Protein AF-A0A1W1BNE8-F1 (afdb_monomer)

Radius of gyration: 25.49 Å; Cα contacts (8 Å, |Δi|>4): 25; chains: 1; bounding box: 51×16×72 Å

Solvent-accessible surface area (backbone atoms only — not comparable to full-atom values): 4216 Å² total; per-residue (Å²): 90,98,88,32,35,38,90,80,27,80,93,46,38,68,61,19,42,54,53,29,50,54,51,53,51,53,50,49,53,52,49,50,46,71,74,67,61,80,79,70,84,48,70,66,56,44,46,72,73,68,52,50,76,65,56,50,48,42,73,75,61,57,85,80,85,85,89,131

Organism: NCBI:txid652676

Sequence (68 aa):
MKKWHPDKHKDDIEKATKMSAQINEAYKIILDYCNNYEYPFDEESIKATHQSPSEWMDSKFGHKKEMI

InterPro domains:
  IPR001623 DnaJ domain [cd06257] (1-32)
  IPR036869 Chaperone J-domain superfamily [G3DSA:1.10.287.110] (1-31)
  IPR036869 Chaperone J-domain superfamily [SSF46565] (2-39)

pLDDT: mean 88.41, std 11.52, range [45.62, 98.31]

Secondary structure (DSSP, 8-state):
-TTT-GGG-TTSHHHHHHHHHHHHHHHHHHHHHHHH-----SHHHHHHHH--HHHHHHHHH-------

Mean predicted aligned error: 8.69 Å

Structure (mmCIF, N/CA/C/O backbone):
data_AF-A0A1W1BNE8-F1
#
_entry.id   AF-A0A1W1BNE8-F1
#
loop_
_atom_site.group_PDB
_atom_site.id
_atom_site.type_symbol
_atom_site.label_atom_id
_atom_site.label_alt_id
_atom_site.label_comp_id
_atom_site.label_asym_id
_atom_site.label_entity_id
_atom_site.label_seq_id
_atom_site.pdbx_PDB_ins_code
_atom_site.Cartn_x
_atom_site.Cartn_y
_atom_site.Cartn_z
_atom_site.occupancy
_atom_site.B_iso_or_equiv
_atom_site.auth_seq_id
_atom_site.auth_comp_id
_atom_site.auth_asym_id
_atom_site.auth_atom_id
_atom_site.pdbx_PDB_model_num
ATOM 1 N N . MET A 1 1 ? -9.358 -1.281 9.925 1.00 74.88 1 MET A N 1
ATOM 2 C CA . MET A 1 1 ? -10.510 -0.856 10.760 1.00 74.88 1 MET A CA 1
ATOM 3 C C . MET A 1 1 ? -11.435 -1.984 11.222 1.00 74.88 1 MET A C 1
ATOM 5 O O . MET A 1 1 ? -11.621 -2.107 12.415 1.00 74.88 1 MET A O 1
ATOM 9 N N . LYS A 1 2 ? -11.988 -2.866 10.373 1.00 88.88 2 LYS A N 1
ATOM 10 C CA . LYS A 1 2 ? -13.002 -3.869 10.801 1.00 88.88 2 LYS A CA 1
ATOM 11 C C . LYS A 1 2 ? -12.593 -4.771 11.989 1.00 88.88 2 LYS A C 1
ATOM 13 O O . LYS A 1 2 ? -13.439 -5.028 12.846 1.00 88.88 2 LYS A O 1
ATOM 18 N N . LYS A 1 3 ? -11.327 -5.223 12.029 1.00 94.12 3 LYS A N 1
ATOM 19 C CA . LYS A 1 3 ? -10.741 -6.046 13.110 1.00 94.12 3 LYS A CA 1
ATOM 20 C C . LYS A 1 3 ? -10.072 -5.236 14.219 1.00 94.12 3 LYS A C 1
ATOM 22 O O . LYS A 1 3 ? -10.097 -5.693 15.337 1.00 94.12 3 LYS A O 1
ATOM 27 N N . TRP A 1 4 ? -9.497 -4.073 13.929 1.00 96.62 4 TRP A N 1
ATOM 28 C CA . TRP A 1 4 ? -8.706 -3.283 14.889 1.00 96.62 4 TRP A CA 1
ATOM 29 C C . TRP A 1 4 ? -9.331 -1.913 15.177 1.00 96.62 4 TRP A C 1
ATOM 31 O O . TRP A 1 4 ? -8.627 -0.955 15.456 1.00 96.62 4 TRP A O 1
ATOM 41 N N . HIS A 1 5 ? -10.654 -1.777 15.046 1.00 93.69 5 HIS A N 1
ATOM 42 C CA . HIS A 1 5 ? -11.324 -0.538 15.433 1.00 93.69 5 HIS A CA 1
ATOM 43 C C . HIS A 1 5 ? -11.220 -0.394 16.959 1.00 93.69 5 HIS A C 1
ATOM 45 O O . HIS A 1 5 ? -11.572 -1.364 17.645 1.00 93.69 5 HIS A O 1
ATOM 51 N N . PRO A 1 6 ? -10.795 0.765 17.490 1.00 91.44 6 PRO A N 1
ATOM 52 C CA . PRO A 1 6 ? -10.695 0.986 18.934 1.00 91.44 6 PRO A CA 1
ATOM 53 C C . PRO A 1 6 ? -11.990 0.647 19.689 1.00 91.44 6 PRO A C 1
ATOM 55 O O . PRO A 1 6 ? -11.951 -0.095 20.662 1.00 91.44 6 PRO A O 1
ATOM 58 N N . ASP A 1 7 ? -13.155 1.036 19.158 1.00 94.19 7 ASP A N 1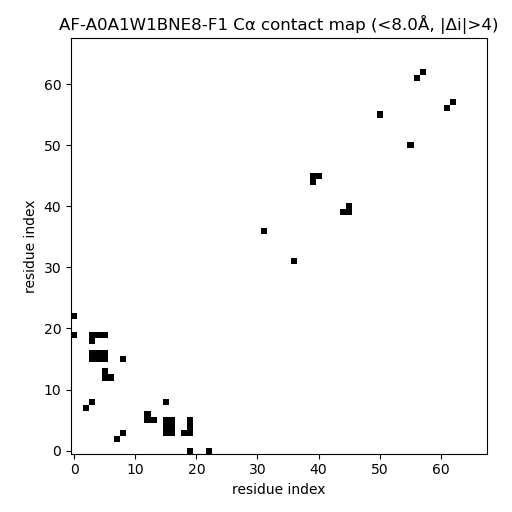
ATOM 59 C CA . ASP A 1 7 ? -14.4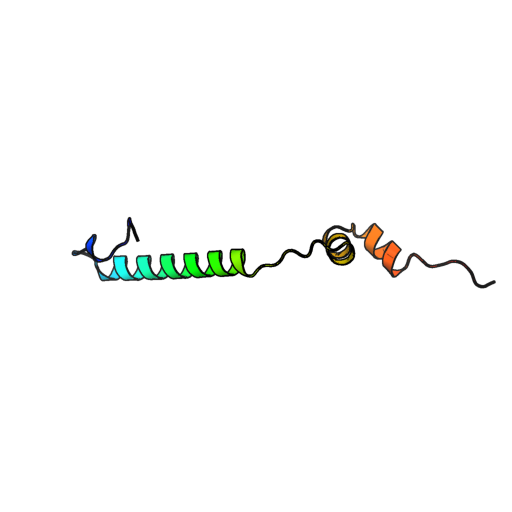74 0.737 19.755 1.00 94.19 7 ASP A CA 1
ATOM 60 C C . ASP A 1 7 ? -14.771 -0.756 19.970 1.00 94.19 7 ASP A C 1
ATOM 62 O O . ASP A 1 7 ? -15.615 -1.109 20.794 1.00 94.19 7 ASP A O 1
ATOM 66 N N . LYS A 1 8 ? -14.098 -1.645 19.229 1.00 93.50 8 LYS A N 1
ATOM 67 C CA . LYS A 1 8 ? -14.251 -3.102 19.364 1.00 93.50 8 LYS A CA 1
ATOM 68 C C . LYS A 1 8 ? -13.324 -3.715 20.420 1.00 93.50 8 LYS A C 1
ATOM 70 O O . LYS A 1 8 ? -13.437 -4.906 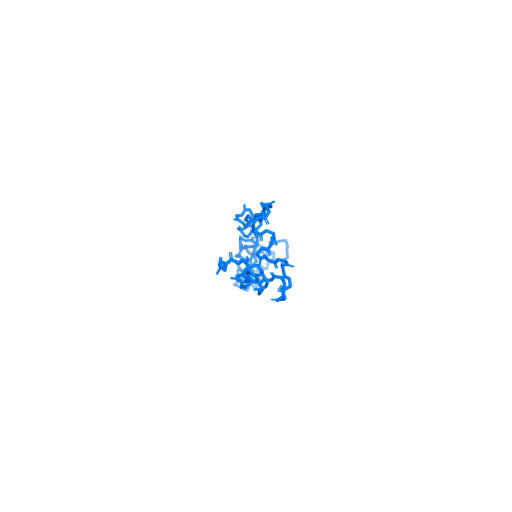20.678 1.00 93.50 8 LYS A O 1
ATOM 75 N N . HIS A 1 9 ? -12.416 -2.927 20.997 1.00 94.56 9 HIS A N 1
ATOM 76 C CA . HIS A 1 9 ? -11.355 -3.375 21.904 1.00 94.56 9 HIS A CA 1
ATOM 77 C C . HIS A 1 9 ? -11.302 -2.464 23.128 1.00 94.56 9 HIS A C 1
ATOM 79 O O . HIS A 1 9 ? -10.286 -1.832 23.398 1.00 94.56 9 HIS A O 1
ATOM 85 N N . LYS A 1 10 ? -12.412 -2.373 23.866 1.00 91.50 10 LYS A N 1
ATOM 86 C CA . LYS A 1 10 ? -12.513 -1.501 25.048 1.00 91.50 10 LYS A CA 1
ATOM 87 C C . LYS A 1 10 ? -11.505 -1.859 26.145 1.00 91.50 10 LYS A C 1
ATOM 89 O O . LYS A 1 10 ? -11.059 -0.969 26.858 1.00 91.50 10 LYS A O 1
ATOM 94 N N . ASP A 1 11 ? -11.119 -3.130 26.219 1.00 95.12 11 ASP A N 1
ATOM 95 C CA . ASP A 1 11 ? -10.180 -3.643 27.221 1.00 95.12 11 ASP A CA 1
ATOM 96 C C . ASP A 1 11 ? -8.704 -3.438 26.823 1.00 95.12 11 ASP A C 1
ATOM 98 O O . ASP A 1 11 ? -7.817 -3.580 27.658 1.00 95.12 11 ASP A O 1
ATOM 102 N N . ASP A 1 12 ? -8.428 -3.099 25.556 1.00 95.19 12 ASP A N 1
ATOM 103 C CA . ASP A 1 12 ? -7.073 -2.856 25.035 1.00 95.19 12 ASP A CA 1
ATOM 104 C C . ASP A 1 12 ? -7.106 -1.823 23.890 1.00 95.19 12 ASP A C 1
ATOM 106 O O . ASP A 1 12 ? -6.775 -2.084 22.723 1.00 95.19 12 ASP A O 1
ATOM 110 N N . ILE A 1 13 ? -7.590 -0.624 24.231 1.00 96.25 13 ILE A N 1
ATOM 111 C CA . ILE A 1 13 ? -7.791 0.483 23.284 1.00 96.25 13 ILE A CA 1
ATOM 112 C C . ILE A 1 13 ? -6.457 0.946 22.696 1.00 96.25 13 ILE A C 1
ATOM 114 O O . ILE A 1 13 ? -6.394 1.293 21.514 1.00 96.25 13 ILE A O 1
ATOM 118 N N . GLU A 1 14 ? -5.389 0.948 23.494 1.00 97.19 14 GLU A N 1
ATOM 119 C CA . GLU A 1 14 ? -4.073 1.430 23.075 1.00 97.19 14 GLU A CA 1
ATOM 120 C C . GLU A 1 14 ? -3.506 0.568 21.941 1.00 97.19 14 GLU A C 1
ATOM 122 O O . GLU A 1 14 ? -3.131 1.085 20.882 1.00 97.19 14 GLU A O 1
ATOM 127 N N . LYS A 1 15 ? -3.540 -0.762 22.097 1.00 97.12 15 LYS A N 1
ATOM 128 C CA . LYS A 1 15 ? -3.102 -1.683 21.046 1.00 97.12 15 LYS A CA 1
ATOM 129 C C . LYS A 1 15 ? -3.966 -1.567 19.802 1.00 97.12 15 LYS A C 1
ATOM 131 O O . LYS A 1 15 ? -3.431 -1.513 18.693 1.00 97.12 15 LYS A O 1
ATOM 136 N N . ALA A 1 16 ? -5.288 -1.510 19.959 1.00 97.12 16 ALA A N 1
ATOM 137 C CA . ALA A 1 16 ? -6.187 -1.364 18.821 1.00 97.12 16 ALA A CA 1
ATOM 138 C C . ALA A 1 16 ? -5.929 -0.059 18.056 1.00 97.12 16 ALA A C 1
ATOM 140 O O . ALA A 1 16 ? -5.843 -0.079 16.828 1.00 97.12 16 ALA A O 1
ATOM 141 N N . THR A 1 17 ? -5.697 1.043 18.770 1.00 96.62 17 THR A N 1
ATOM 142 C CA . THR A 1 17 ? -5.351 2.343 18.183 1.00 96.62 17 THR A CA 1
ATOM 143 C C . THR A 1 17 ? -4.047 2.259 17.397 1.00 96.62 17 THR A C 1
ATOM 145 O O . THR A 1 17 ? -4.029 2.619 16.218 1.00 96.62 17 THR A O 1
ATOM 148 N N . LYS A 1 18 ? -2.988 1.688 17.985 1.00 98.00 18 LYS A N 1
ATOM 149 C CA . LYS A 1 18 ? -1.697 1.498 17.310 1.00 98.00 18 LYS A CA 1
ATOM 150 C C . LYS A 1 18 ? -1.830 0.682 16.024 1.00 98.00 18 LYS A C 1
ATOM 152 O O . LYS A 1 18 ? -1.358 1.106 14.971 1.00 98.00 18 LYS A O 1
ATOM 157 N N . MET A 1 19 ? -2.516 -0.459 16.085 1.00 98.00 19 MET A N 1
ATOM 158 C CA . MET A 1 19 ? -2.733 -1.305 14.908 1.00 98.00 19 MET A CA 1
ATOM 159 C C . MET A 1 19 ? -3.580 -0.595 13.848 1.00 98.00 19 MET A C 1
ATOM 161 O O . MET A 1 19 ? -3.323 -0.727 12.653 1.00 98.00 19 MET A O 1
ATOM 165 N N . SER A 1 20 ? -4.589 0.175 14.266 1.00 97.25 20 SER A N 1
ATOM 166 C CA . SER A 1 20 ? -5.433 0.940 13.348 1.00 97.25 20 SER A CA 1
ATOM 167 C C . SER A 1 20 ? -4.640 2.012 12.593 1.00 97.25 20 SER A C 1
ATOM 169 O O . SER A 1 20 ? -4.796 2.128 11.378 1.00 97.25 20 SER A O 1
ATOM 171 N N . ALA A 1 21 ? -3.733 2.716 13.280 1.00 97.56 21 ALA A N 1
ATOM 172 C CA . ALA A 1 21 ? -2.855 3.711 12.679 1.00 97.56 21 ALA A CA 1
ATOM 173 C C . ALA A 1 21 ? -1.919 3.078 11.640 1.00 97.56 21 ALA A C 1
ATOM 175 O O . ALA A 1 21 ? -1.877 3.546 10.506 1.00 97.56 21 ALA A O 1
ATOM 176 N N . GLN A 1 22 ? -1.269 1.960 11.984 1.00 98.12 22 GLN A N 1
ATOM 177 C CA . GLN A 1 22 ? -0.387 1.233 11.060 1.00 98.12 22 GLN A CA 1
ATOM 178 C C . GLN A 1 22 ? -1.120 0.768 9.794 1.00 98.12 22 GLN A C 1
ATOM 180 O O . GLN A 1 22 ? -0.592 0.866 8.690 1.00 98.12 22 GLN A O 1
ATOM 185 N N . ILE A 1 23 ? -2.358 0.284 9.935 1.00 97.56 23 ILE A N 1
ATOM 186 C CA . ILE A 1 23 ? -3.178 -0.131 8.788 1.00 97.56 23 ILE A CA 1
ATOM 187 C C . ILE A 1 23 ? -3.518 1.064 7.894 1.00 97.56 23 ILE A C 1
ATOM 189 O O . ILE A 1 23 ? -3.441 0.948 6.673 1.00 97.56 23 ILE A O 1
ATOM 193 N N . ASN A 1 24 ? -3.904 2.196 8.486 1.00 97.38 24 ASN A N 1
ATOM 194 C CA . ASN A 1 24 ? -4.242 3.398 7.725 1.00 97.38 24 ASN A CA 1
ATOM 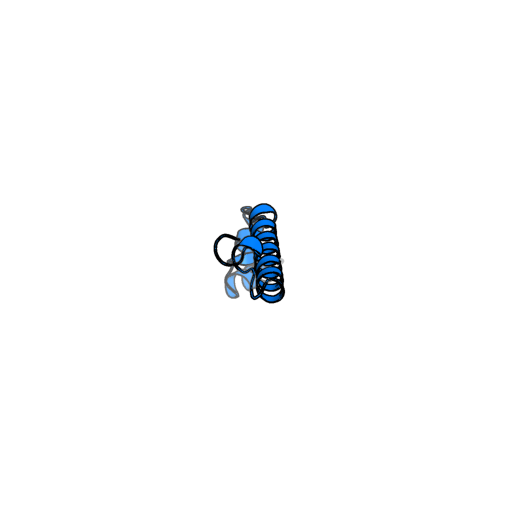195 C C . ASN A 1 24 ? -3.018 3.963 6.991 1.00 97.38 24 ASN A C 1
ATOM 197 O O . ASN A 1 24 ? -3.137 4.374 5.839 1.00 97.38 24 ASN A O 1
ATOM 201 N N . GLU A 1 25 ? -1.847 3.944 7.628 1.00 98.31 25 GLU A N 1
ATOM 202 C CA . GLU A 1 25 ? -0.584 4.355 7.015 1.00 98.31 25 GLU A CA 1
ATOM 203 C C . GLU A 1 25 ? -0.212 3.457 5.829 1.00 98.31 25 GLU A C 1
ATOM 205 O O . GLU A 1 25 ? 0.003 3.958 4.727 1.00 98.31 25 GLU A O 1
ATOM 210 N N . ALA A 1 26 ? -0.232 2.133 6.011 1.00 98.19 26 ALA A N 1
ATOM 211 C CA . ALA A 1 26 ? 0.049 1.188 4.932 1.00 98.19 26 ALA A CA 1
ATOM 212 C C . ALA A 1 26 ? -0.931 1.347 3.757 1.00 98.19 26 ALA A C 1
ATOM 214 O O . ALA A 1 26 ? -0.524 1.342 2.597 1.00 98.19 26 ALA A O 1
ATOM 215 N N . TYR A 1 27 ? -2.220 1.539 4.052 1.00 97.50 27 TYR A N 1
ATOM 216 C CA . TYR A 1 27 ? -3.236 1.787 3.031 1.00 97.50 27 TYR A CA 1
ATOM 217 C C . TYR A 1 27 ? -2.955 3.068 2.240 1.00 97.50 27 TYR A C 1
ATOM 219 O O . TYR A 1 27 ? -3.053 3.061 1.014 1.00 97.50 27 TYR A O 1
ATOM 227 N N . LYS A 1 28 ? -2.562 4.149 2.927 1.00 98.06 28 LYS A N 1
ATOM 228 C CA . LYS A 1 28 ? -2.181 5.406 2.278 1.00 98.06 28 LYS A CA 1
ATOM 229 C C . LYS A 1 28 ? -0.993 5.205 1.341 1.00 98.06 28 LYS A C 1
ATOM 231 O O . LYS A 1 28 ? -1.068 5.660 0.210 1.00 98.06 28 LYS A O 1
ATOM 236 N N . ILE A 1 29 ? 0.058 4.514 1.786 1.00 98.00 29 ILE A N 1
ATOM 237 C CA . ILE A 1 29 ? 1.254 4.247 0.969 1.00 98.00 29 ILE A CA 1
ATOM 238 C C . ILE A 1 29 ? 0.889 3.467 -0.297 1.00 98.00 29 ILE A C 1
ATOM 240 O O . ILE A 1 29 ? 1.307 3.835 -1.389 1.00 98.00 29 ILE A O 1
ATOM 244 N N . ILE A 1 30 ? 0.085 2.408 -0.165 1.00 97.69 30 ILE A N 1
ATOM 245 C CA . ILE A 1 30 ? -0.322 1.590 -1.314 1.00 97.69 30 ILE A CA 1
ATOM 246 C C . ILE A 1 30 ? -1.151 2.415 -2.298 1.00 97.69 30 ILE A C 1
ATOM 248 O O . ILE A 1 30 ? -0.901 2.355 -3.496 1.00 97.69 30 ILE A O 1
ATOM 252 N N . LEU A 1 31 ? -2.121 3.193 -1.810 1.00 97.25 31 LEU A N 1
ATOM 253 C CA . LEU A 1 31 ? -2.922 4.051 -2.682 1.00 97.25 31 LEU A CA 1
ATOM 254 C C . LEU A 1 31 ? -2.090 5.129 -3.364 1.00 97.25 31 LEU A C 1
ATOM 256 O O . LEU A 1 31 ? -2.312 5.398 -4.537 1.00 97.25 31 LEU A O 1
ATOM 260 N N . ASP A 1 32 ? -1.166 5.749 -2.637 1.00 97.25 32 ASP A N 1
ATOM 261 C CA . ASP A 1 32 ? -0.269 6.758 -3.189 1.00 97.25 32 ASP A CA 1
ATOM 262 C C . ASP A 1 32 ? 0.562 6.167 -4.330 1.00 97.25 32 ASP A C 1
ATOM 264 O O . ASP A 1 32 ? 0.587 6.723 -5.424 1.00 97.25 32 ASP A O 1
ATOM 268 N N . TYR A 1 33 ? 1.118 4.970 -4.122 1.00 95.50 33 TYR A N 1
ATOM 269 C CA . TYR A 1 33 ? 1.796 4.227 -5.176 1.00 95.50 33 TYR A CA 1
ATOM 270 C C . TYR A 1 33 ? 0.862 3.936 -6.358 1.00 95.50 33 TYR A C 1
ATOM 272 O O . TYR A 1 33 ? 1.177 4.296 -7.482 1.00 95.50 33 TYR A O 1
ATOM 280 N N . CYS A 1 34 ? -0.308 3.336 -6.133 1.00 94.19 34 CYS A N 1
ATOM 281 C CA . CYS A 1 34 ? -1.211 2.972 -7.228 1.00 94.19 34 CYS A CA 1
ATOM 282 C C . CYS A 1 34 ? -1.738 4.175 -8.022 1.00 94.19 34 CYS A C 1
ATOM 284 O O . CYS A 1 34 ? -1.982 4.040 -9.216 1.00 94.19 34 CYS A O 1
ATOM 286 N N . ASN A 1 35 ? -1.947 5.320 -7.371 1.00 94.56 35 ASN A N 1
ATOM 287 C CA . ASN A 1 35 ? -2.518 6.502 -8.014 1.00 94.56 35 ASN A CA 1
ATOM 288 C C . ASN A 1 35 ? -1.468 7.367 -8.711 1.00 94.56 35 ASN A C 1
ATOM 290 O O . ASN A 1 35 ? -1.797 8.017 -9.697 1.00 94.56 35 ASN A O 1
ATOM 294 N N . ASN A 1 36 ? -0.241 7.404 -8.184 1.00 94.62 36 ASN A N 1
ATOM 295 C CA . ASN A 1 36 ? 0.788 8.340 -8.6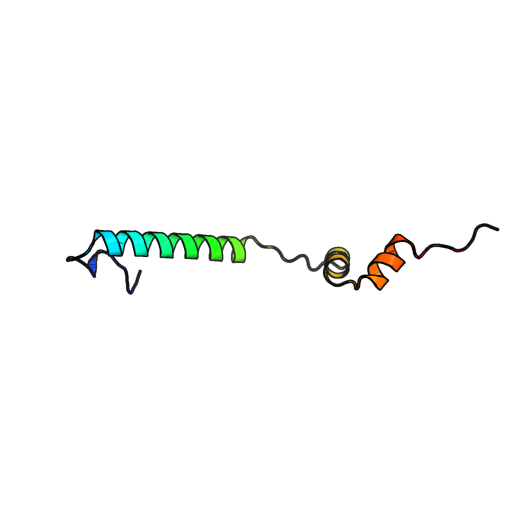38 1.00 94.62 36 ASN A CA 1
ATOM 296 C C . ASN A 1 36 ? 1.960 7.657 -9.352 1.00 94.62 36 ASN A C 1
ATOM 298 O O . ASN A 1 36 ? 2.782 8.341 -9.958 1.00 94.62 36 ASN A O 1
ATOM 302 N N . TYR A 1 37 ? 2.079 6.329 -9.283 1.00 91.06 37 TYR A N 1
ATOM 303 C CA . TYR A 1 37 ? 3.083 5.611 -10.055 1.00 91.06 37 TYR A CA 1
ATOM 304 C C . TYR A 1 37 ? 2.622 5.475 -11.506 1.00 91.06 37 TYR A C 1
ATOM 306 O O . TYR A 1 37 ? 1.819 4.607 -11.853 1.00 91.06 37 TYR A O 1
ATOM 314 N N . GLU A 1 38 ? 3.148 6.344 -12.361 1.00 87.50 38 GLU A N 1
ATOM 315 C CA . GLU A 1 38 ? 2.934 6.264 -13.798 1.00 87.50 38 GLU A CA 1
ATOM 316 C C . GLU A 1 38 ? 3.879 5.231 -14.414 1.00 87.50 38 GLU A C 1
ATOM 318 O O . GLU A 1 38 ? 5.093 5.260 -14.199 1.00 87.50 38 GLU A O 1
ATOM 323 N N . TYR A 1 39 ? 3.317 4.315 -15.204 1.00 83.88 39 TYR A N 1
ATOM 324 C CA . TYR A 1 39 ? 4.113 3.437 -16.050 1.00 83.88 39 TYR A CA 1
ATOM 325 C C . TYR A 1 39 ? 4.241 4.079 -17.435 1.00 83.88 39 TYR A C 1
ATOM 327 O O . TYR A 1 39 ? 3.229 4.204 -18.132 1.00 83.88 39 TYR A O 1
ATOM 335 N N . PRO A 1 40 ? 5.443 4.507 -17.850 1.00 87.38 40 PRO A N 1
ATOM 336 C CA . PRO A 1 40 ? 5.628 5.060 -19.178 1.00 87.38 40 PRO A CA 1
ATOM 337 C C . PRO A 1 40 ? 5.485 3.947 -20.224 1.00 87.38 40 PRO A C 1
ATOM 339 O O . PRO A 1 40 ? 6.191 2.939 -20.191 1.00 87.38 40 PRO A O 1
ATOM 342 N N . PHE A 1 41 ? 4.546 4.133 -21.150 1.00 87.00 41 PHE A N 1
ATOM 343 C CA . PHE A 1 41 ? 4.287 3.208 -22.260 1.00 87.00 41 PHE A CA 1
ATOM 344 C C . PHE A 1 41 ? 4.878 3.693 -23.590 1.00 87.00 41 PHE A C 1
ATOM 346 O O . PHE A 1 41 ? 4.536 3.164 -24.648 1.00 87.00 41 PHE A O 1
ATOM 353 N N . ASP A 1 42 ? 5.740 4.709 -23.564 1.00 92.38 42 ASP A N 1
ATOM 354 C CA . ASP A 1 42 ? 6.463 5.129 -24.754 1.00 92.38 42 ASP A CA 1
ATOM 355 C C . ASP A 1 42 ? 7.584 4.135 -25.099 1.00 92.38 42 ASP A C 1
ATOM 357 O O . ASP A 1 42 ? 8.124 3.416 -24.253 1.00 92.38 42 ASP A O 1
ATOM 361 N N . GLU A 1 43 ? 7.912 4.077 -26.386 1.00 88.00 43 GLU A N 1
ATOM 362 C CA . GLU A 1 43 ? 8.857 3.107 -26.927 1.00 88.00 43 GLU A CA 1
ATOM 363 C C . GLU A 1 43 ? 10.261 3.247 -26.318 1.00 88.00 43 GLU A C 1
ATOM 365 O O . GLU A 1 43 ? 10.949 2.242 -26.131 1.00 88.00 43 GLU A O 1
ATOM 370 N N . GLU A 1 44 ? 10.687 4.468 -25.984 1.00 88.69 44 GLU A N 1
ATOM 371 C CA . GLU A 1 44 ? 12.003 4.725 -25.399 1.00 88.69 44 GLU A CA 1
ATOM 372 C C . GLU A 1 44 ? 12.085 4.160 -23.977 1.00 88.69 44 GLU A C 1
ATOM 374 O O . GLU A 1 44 ? 13.004 3.396 -23.670 1.00 88.69 44 GLU A O 1
ATOM 379 N N . SER A 1 45 ? 11.088 4.443 -23.139 1.00 89.62 45 SER A N 1
ATOM 380 C CA . SER A 1 45 ? 10.997 3.936 -21.767 1.00 89.62 45 SER A CA 1
ATOM 381 C C . SER A 1 45 ? 10.865 2.412 -21.700 1.00 89.62 45 SER A C 1
ATOM 383 O O . SER A 1 45 ? 11.497 1.758 -20.861 1.00 89.62 45 SER A O 1
ATOM 385 N N . ILE A 1 46 ? 10.089 1.812 -22.610 1.00 89.69 46 ILE A N 1
ATOM 386 C CA . ILE A 1 46 ? 9.950 0.352 -22.704 1.00 89.69 46 ILE A CA 1
ATOM 387 C C . ILE A 1 46 ? 11.284 -0.281 -23.116 1.00 89.69 46 ILE A C 1
ATOM 389 O O . ILE A 1 46 ? 11.739 -1.229 -22.476 1.00 89.69 46 ILE A O 1
ATOM 393 N N . LYS A 1 47 ? 11.959 0.253 -24.142 1.00 87.56 47 LYS A N 1
ATOM 394 C CA . LYS A 1 47 ? 13.282 -0.245 -24.552 1.00 87.56 47 LYS A CA 1
ATOM 395 C C . LYS A 1 47 ? 14.302 -0.103 -23.429 1.00 87.56 47 LYS A C 1
ATOM 397 O O . LYS A 1 47 ? 15.052 -1.037 -23.173 1.00 87.56 47 LYS A O 1
ATOM 402 N N . ALA A 1 48 ? 14.303 1.024 -22.718 1.00 84.81 48 ALA A N 1
ATOM 403 C CA . ALA A 1 48 ? 15.230 1.257 -21.618 1.00 84.81 48 ALA A CA 1
ATOM 404 C C . ALA A 1 48 ? 15.094 0.214 -20.495 1.00 84.81 48 ALA A C 1
ATOM 406 O O . ALA A 1 48 ? 16.106 -0.205 -19.930 1.00 84.81 48 ALA A O 1
ATOM 407 N N . THR A 1 49 ? 13.861 -0.209 -20.196 1.00 85.12 49 THR A N 1
ATOM 408 C CA . THR A 1 49 ? 13.546 -1.136 -19.098 1.00 85.12 49 THR A CA 1
ATOM 409 C C . THR A 1 49 ? 13.630 -2.616 -19.479 1.00 85.12 49 THR A C 1
ATOM 411 O O . THR A 1 49 ? 13.938 -3.429 -18.610 1.00 85.12 49 THR A O 1
ATOM 414 N N . HIS A 1 50 ? 13.399 -2.971 -20.747 1.00 85.38 50 HIS A N 1
ATOM 415 C CA . HIS A 1 50 ? 13.314 -4.371 -21.200 1.00 85.38 50 HIS A CA 1
ATOM 416 C C . HIS A 1 50 ? 14.419 -4.816 -22.163 1.00 85.38 50 HIS A C 1
ATOM 418 O O . HIS A 1 50 ? 14.455 -5.989 -22.529 1.00 85.38 50 HIS A O 1
ATOM 424 N N . GLN A 1 51 ? 15.326 -3.929 -22.579 1.00 85.50 51 GLN A N 1
ATOM 425 C CA . GLN A 1 51 ? 16.480 -4.330 -23.388 1.00 85.50 51 GLN A CA 1
ATOM 426 C C . GLN A 1 51 ? 17.380 -5.314 -22.632 1.00 85.50 51 GLN A C 1
ATOM 428 O O . GLN A 1 51 ? 17.711 -5.135 -21.455 1.00 85.50 51 GLN A O 1
ATOM 433 N N . SER A 1 52 ? 17.842 -6.337 -23.340 1.00 87.44 52 SER A N 1
ATOM 434 C CA . SER A 1 52 ? 18.926 -7.180 -22.859 1.00 87.44 52 SER A CA 1
ATOM 435 C C . SER A 1 52 ? 20.239 -6.384 -22.783 1.00 87.44 52 SER A C 1
ATOM 437 O O . SER A 1 52 ? 20.426 -5.398 -23.505 1.00 87.44 52 SER A O 1
ATOM 439 N N . PRO A 1 53 ? 21.210 -6.824 -21.963 1.00 85.44 53 PRO A N 1
ATOM 440 C CA . PRO A 1 53 ? 22.525 -6.189 -21.916 1.00 85.44 53 PRO A CA 1
ATOM 441 C C . PRO A 1 53 ? 23.223 -6.099 -23.283 1.00 85.44 53 PRO A C 1
ATOM 443 O O . PRO A 1 53 ? 23.939 -5.131 -23.529 1.00 85.44 53 PRO A O 1
ATOM 446 N N . SER A 1 54 ? 23.002 -7.077 -24.176 1.00 84.38 54 SER A N 1
ATOM 447 C CA . SER A 1 54 ? 23.552 -7.057 -25.539 1.00 84.38 54 SER A CA 1
ATOM 448 C C . SER A 1 54 ? 22.894 -5.973 -26.385 1.00 84.38 54 SER A C 1
ATOM 450 O O . SER A 1 54 ? 23.596 -5.162 -26.971 1.00 84.38 54 SER A O 1
ATOM 452 N N . GLU A 1 55 ? 21.560 -5.895 -26.383 1.00 85.00 55 GLU A N 1
ATOM 453 C CA . GLU A 1 55 ? 20.819 -4.872 -27.135 1.00 85.00 55 GLU A CA 1
ATOM 454 C C . GLU A 1 55 ? 21.155 -3.454 -26.657 1.00 85.00 55 GLU A C 1
ATOM 456 O O . GLU A 1 55 ? 21.291 -2.543 -27.473 1.00 85.00 55 GLU A O 1
ATOM 461 N N . TRP A 1 56 ? 21.353 -3.261 -25.348 1.00 86.12 56 TRP A N 1
ATOM 462 C CA . TRP A 1 56 ? 21.819 -1.982 -24.808 1.00 86.12 56 TRP A CA 1
ATOM 463 C C . TRP A 1 56 ? 23.229 -1.631 -25.293 1.00 86.12 56 TRP A C 1
ATOM 465 O O . TRP A 1 56 ? 23.476 -0.500 -25.718 1.00 86.12 56 TRP A O 1
ATOM 475 N N . MET A 1 57 ? 24.154 -2.594 -25.234 1.00 84.25 57 MET A N 1
ATOM 476 C CA . MET A 1 57 ? 25.539 -2.402 -25.663 1.00 84.25 57 MET A CA 1
ATOM 477 C C . MET A 1 57 ? 2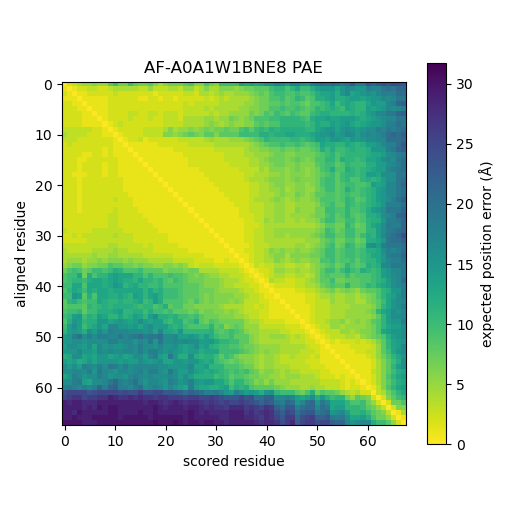5.606 -2.094 -27.165 1.00 84.25 57 MET A C 1
ATOM 479 O O . MET A 1 57 ? 26.288 -1.154 -27.570 1.00 84.25 57 MET A O 1
ATOM 483 N N . ASP A 1 58 ? 24.842 -2.815 -27.981 1.00 86.75 58 ASP A N 1
ATOM 484 C CA . ASP A 1 58 ? 24.758 -2.604 -29.426 1.00 86.75 58 ASP A CA 1
ATOM 485 C C . ASP A 1 58 ? 24.094 -1.259 -29.764 1.00 86.75 58 ASP A C 1
ATOM 487 O O . ASP A 1 58 ? 24.578 -0.527 -30.622 1.00 86.75 58 ASP A O 1
ATOM 491 N N . SER A 1 59 ? 23.044 -0.860 -29.043 1.00 83.31 59 SER A N 1
ATOM 492 C CA . SER A 1 59 ? 22.409 0.459 -29.193 1.00 83.31 59 SER A CA 1
ATOM 493 C C . SER A 1 59 ? 23.363 1.616 -28.860 1.00 83.31 59 SER A C 1
ATOM 495 O O . SER A 1 59 ? 23.385 2.636 -29.551 1.00 83.31 59 SER A O 1
ATOM 497 N N . LYS A 1 60 ? 24.190 1.474 -27.814 1.00 83.19 60 LYS A N 1
ATOM 498 C CA . LYS A 1 60 ? 25.119 2.528 -27.370 1.00 83.19 60 LYS A CA 1
ATOM 499 C C . LYS A 1 60 ? 26.447 2.551 -28.123 1.00 83.19 60 LYS A C 1
ATOM 501 O O . LYS A 1 60 ? 27.029 3.626 -28.262 1.00 83.19 60 LYS A O 1
ATOM 506 N N . PHE A 1 61 ? 26.930 1.404 -28.597 1.00 85.19 61 PHE A N 1
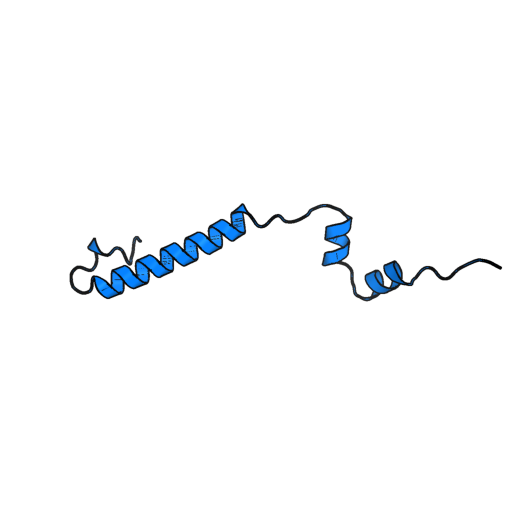ATOM 507 C CA . PHE A 1 61 ? 28.290 1.257 -29.131 1.00 85.19 61 PHE A CA 1
ATOM 508 C C . PHE A 1 61 ? 28.371 0.521 -30.480 1.00 85.19 61 PHE A C 1
ATOM 510 O O . PHE A 1 61 ? 29.450 0.457 -31.069 1.00 85.19 61 PHE A O 1
ATOM 517 N N . GLY A 1 62 ? 27.26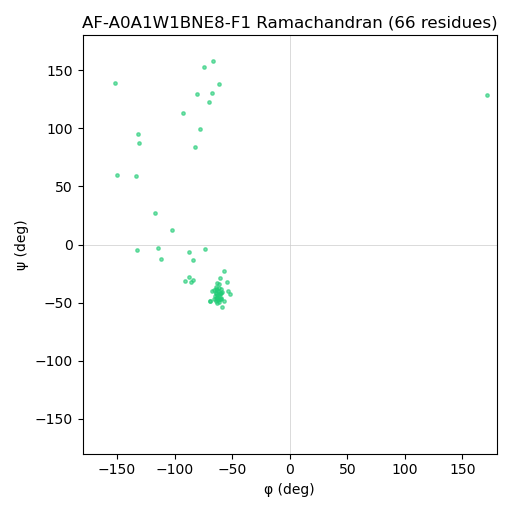0 -0.004 -31.003 1.00 71.12 62 GLY A N 1
ATOM 518 C CA . GLY A 1 62 ? 27.195 -0.793 -32.241 1.00 71.12 62 GLY A CA 1
ATOM 519 C C . GLY A 1 62 ? 27.360 0.009 -33.536 1.00 71.12 62 GLY A C 1
ATOM 520 O O . GLY A 1 62 ? 27.474 -0.574 -34.614 1.00 71.12 62 GLY A O 1
ATOM 521 N N . HIS A 1 63 ? 27.460 1.339 -33.469 1.00 64.69 63 HIS A N 1
ATOM 522 C CA . HIS A 1 63 ? 27.860 2.146 -34.620 1.00 64.69 63 HIS A CA 1
ATOM 523 C C . HIS A 1 63 ? 29.384 2.168 -34.778 1.00 64.69 63 HIS A C 1
ATOM 525 O O . HIS A 1 63 ? 30.068 3.115 -34.392 1.00 64.69 63 HIS A O 1
ATOM 531 N N . LYS A 1 64 ? 29.921 1.133 -35.430 1.00 66.81 64 LYS A N 1
ATOM 532 C CA . LYS A 1 64 ? 31.241 1.198 -36.067 1.00 66.81 64 LYS A CA 1
ATOM 533 C C . LYS A 1 64 ? 31.170 0.679 -37.501 1.00 66.81 64 LYS A C 1
ATOM 535 O O . LYS A 1 64 ? 31.394 -0.503 -37.732 1.00 66.81 64 LYS A O 1
ATOM 540 N N . LYS A 1 65 ? 30.851 1.588 -38.434 1.00 58.81 65 LYS A N 1
ATOM 541 C CA . LYS A 1 65 ? 3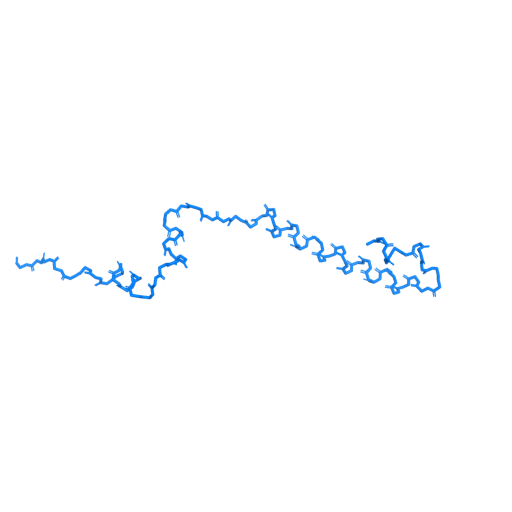1.148 1.572 -39.888 1.00 58.81 65 LYS A CA 1
ATOM 542 C C . LYS A 1 65 ? 30.379 2.734 -40.556 1.00 58.81 65 LYS A C 1
ATOM 544 O O . LYS A 1 65 ? 29.194 2.855 -40.295 1.00 58.81 65 LYS A O 1
ATOM 549 N N . GLU A 1 66 ? 30.912 3.646 -41.370 1.00 55.12 66 GLU A N 1
ATOM 550 C CA . GLU A 1 66 ? 32.194 3.816 -42.067 1.00 55.12 66 GLU A CA 1
ATOM 551 C C . GLU A 1 66 ? 32.447 5.326 -42.259 1.00 55.12 66 GLU A C 1
ATOM 553 O O . GLU A 1 66 ? 31.537 6.057 -42.636 1.00 55.12 66 GLU A O 1
ATOM 558 N N . MET A 1 67 ? 33.684 5.782 -42.059 1.00 45.62 67 MET A N 1
ATOM 559 C CA . MET A 1 67 ? 34.266 6.830 -42.902 1.00 45.62 67 MET A CA 1
ATOM 560 C C . MET A 1 67 ? 35.653 6.331 -43.301 1.00 45.62 67 MET A C 1
ATOM 562 O O . MET A 1 67 ? 36.593 6.392 -42.507 1.00 45.62 67 MET A O 1
ATOM 566 N N . ILE A 1 68 ? 35.700 5.705 -44.480 1.00 52.12 68 ILE A N 1
ATOM 567 C CA . ILE A 1 68 ? 36.916 5.499 -45.275 1.00 52.12 68 ILE A CA 1
ATOM 568 C C . ILE A 1 68 ? 37.048 6.726 -46.172 1.00 52.12 68 ILE A C 1
ATOM 570 O O . ILE A 1 68 ? 36.005 7.119 -46.744 1.00 52.12 68 ILE A O 1
#

Foldseek 3Di:
DVVLDLVVCVVCSPVSVVVVVVVVVVVVVVVCCVVPVDDDPDPVSCCVVPPDPVRVCCVVPVPDDDDD